Protein AF-A0A965PG46-F1 (afdb_monomer_lite)

pLDDT: mean 82.53, std 13.19, range [42.69, 93.12]

Radius of gyration: 10.84 Å; chains: 1; bounding box: 21×26×31 Å

Sequence (59 aa):
MLQTNTRNFYPTLASAAKIAEANIVADPDWSYVCESHNDGATWSVAIYDEDGIKVGYIG

Structure (mmCIF, N/CA/C/O backbone):
data_AF-A0A965PG46-F1
#
_entry.id   AF-A0A965PG46-F1
#
loop_
_atom_site.group_PDB
_atom_site.id
_atom_site.type_symbol
_atom_site.label_atom_id
_atom_site.label_alt_id
_atom_site.label_comp_id
_atom_site.label_asym_id
_atom_site.label_entity_id
_atom_site.label_seq_id
_atom_site.pdbx_PDB_ins_code
_atom_site.Cartn_x
_atom_site.Cartn_y
_atom_site.Cartn_z
_atom_site.occupancy
_atom_site.B_iso_or_equiv
_atom_site.auth_seq_id
_atom_site.auth_comp_id
_atom_site.auth_asym_id
_atom_site.auth_atom_id
_atom_site.pdbx_PDB_model_num
ATOM 1 N N . MET A 1 1 ? -2.762 0.396 -20.812 1.00 42.78 1 MET A N 1
ATOM 2 C CA . MET A 1 1 ? -1.526 -0.023 -20.120 1.00 42.78 1 MET A CA 1
ATOM 3 C C . MET A 1 1 ? -1.282 0.971 -18.996 1.00 42.78 1 MET A C 1
ATOM 5 O O . MET A 1 1 ? -0.819 2.071 -19.278 1.00 42.78 1 MET A O 1
ATOM 9 N N . LEU A 1 2 ? -1.702 0.655 -17.764 1.00 45.38 2 LEU A N 1
ATOM 10 C CA . LEU A 1 2 ? -1.398 1.486 -16.594 1.00 45.38 2 LEU A CA 1
ATOM 11 C C . LEU A 1 2 ? 0.102 1.355 -16.307 1.00 45.38 2 LEU A C 1
ATOM 13 O O . LEU A 1 2 ? 0.559 0.360 -15.758 1.00 45.38 2 LEU A O 1
ATOM 17 N N . GLN A 1 3 ? 0.883 2.337 -16.742 1.00 42.69 3 GLN A N 1
ATOM 18 C CA . GLN A 1 3 ? 2.303 2.420 -16.427 1.00 42.69 3 GLN A CA 1
ATOM 19 C C . GLN A 1 3 ? 2.450 3.268 -15.157 1.00 42.69 3 GLN A C 1
ATOM 21 O O . GLN A 1 3 ? 2.724 4.462 -15.225 1.00 42.69 3 GLN A O 1
ATOM 26 N N . THR A 1 4 ? 2.201 2.689 -13.983 1.00 49.31 4 THR A N 1
ATOM 27 C CA . THR A 1 4 ? 2.285 3.419 -12.708 1.00 49.31 4 THR A CA 1
ATOM 28 C C . THR A 1 4 ? 3.639 3.176 -12.041 1.00 49.31 4 THR A C 1
ATOM 30 O O . THR A 1 4 ? 3.795 2.374 -11.125 1.00 49.31 4 THR A O 1
ATOM 33 N N . ASN A 1 5 ? 4.655 3.891 -12.534 1.00 54.91 5 ASN A N 1
ATOM 34 C CA . ASN A 1 5 ? 5.949 4.041 -11.851 1.00 54.91 5 ASN A CA 1
ATOM 35 C C . ASN A 1 5 ? 5.981 5.2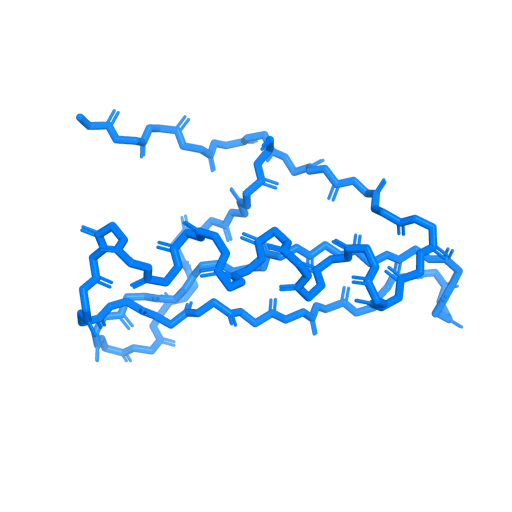66 -10.915 1.00 54.91 5 ASN A C 1
ATOM 37 O O . ASN A 1 5 ? 7.023 5.600 -10.351 1.00 54.91 5 ASN A O 1
ATOM 41 N N . THR A 1 6 ? 4.850 5.951 -10.743 1.00 66.81 6 THR A N 1
ATOM 42 C CA . THR A 1 6 ? 4.734 7.089 -9.831 1.00 66.81 6 THR A CA 1
ATOM 43 C C . THR A 1 6 ? 4.265 6.579 -8.480 1.00 66.81 6 THR A C 1
ATOM 45 O O . THR A 1 6 ? 3.168 6.050 -8.351 1.00 66.81 6 THR A O 1
ATOM 48 N N . ARG A 1 7 ? 5.111 6.718 -7.462 1.00 82.69 7 ARG A N 1
ATOM 49 C CA . ARG A 1 7 ? 4.765 6.373 -6.085 1.00 82.69 7 ARG A CA 1
ATOM 50 C C . ARG A 1 7 ? 4.260 7.618 -5.367 1.00 82.69 7 ARG A C 1
ATOM 52 O O . ARG A 1 7 ? 5.064 8.486 -5.029 1.00 82.69 7 ARG A O 1
ATOM 59 N N . ASN A 1 8 ? 2.958 7.679 -5.096 1.00 86.38 8 ASN A N 1
ATOM 60 C CA . ASN A 1 8 ? 2.397 8.734 -4.256 1.00 86.38 8 ASN A CA 1
ATOM 61 C C . ASN A 1 8 ? 2.482 8.389 -2.771 1.00 86.38 8 ASN A C 1
ATOM 63 O O . ASN A 1 8 ? 2.290 7.243 -2.356 1.00 86.38 8 ASN A O 1
ATOM 67 N N . PHE A 1 9 ? 2.738 9.426 -1.973 1.00 90.06 9 PHE A N 1
ATOM 68 C CA . PHE A 1 9 ? 2.751 9.355 -0.520 1.00 90.06 9 PHE A CA 1
ATOM 69 C C . PHE A 1 9 ? 1.523 10.060 0.044 1.00 90.06 9 PHE A C 1
ATOM 71 O O . PHE A 1 9 ? 1.343 11.267 -0.107 1.00 90.06 9 PHE A O 1
ATOM 78 N N . TYR A 1 10 ? 0.691 9.290 0.728 1.00 89.75 10 TYR A N 1
ATOM 79 C CA . TYR A 1 10 ? -0.497 9.745 1.422 1.00 89.75 10 TYR A CA 1
ATOM 80 C C . TYR A 1 10 ? -0.178 9.976 2.902 1.00 89.75 10 TYR A C 1
ATOM 82 O O . TYR A 1 10 ? 0.546 9.185 3.504 1.00 89.75 10 TYR A O 1
ATOM 90 N N . PRO A 1 11 ? -0.727 11.025 3.529 1.00 89.56 11 PRO A N 1
ATOM 91 C CA . PRO A 1 11 ? -0.428 11.345 4.925 1.00 89.56 11 PRO A CA 1
ATOM 92 C C . PRO A 1 11 ? -1.081 10.379 5.925 1.00 89.56 11 PRO A C 1
ATOM 94 O O . PRO A 1 11 ? -0.714 10.365 7.093 1.00 89.56 11 PRO A O 1
ATOM 97 N N . THR A 1 12 ? -2.075 9.588 5.505 1.00 91.69 12 THR A N 1
ATOM 98 C CA . THR A 1 12 ? -2.804 8.662 6.382 1.00 91.69 12 THR A CA 1
ATOM 99 C C . THR A 1 12 ? -3.149 7.361 5.660 1.00 91.69 12 THR A C 1
ATOM 101 O O . THR A 1 12 ? -3.354 7.352 4.441 1.00 91.69 12 THR A O 1
ATOM 104 N N . LEU A 1 13 ? -3.294 6.275 6.429 1.00 90.19 13 LEU A N 1
ATOM 105 C CA . LEU A 1 13 ? -3.779 4.986 5.927 1.00 90.19 13 LEU A CA 1
ATOM 106 C C . LEU A 1 13 ? -5.146 5.125 5.250 1.00 90.19 13 LEU A C 1
ATOM 108 O O . LEU A 1 13 ? -5.360 4.555 4.190 1.00 90.19 13 LEU A O 1
ATOM 112 N N . ALA A 1 14 ? -6.056 5.914 5.828 1.00 91.81 14 ALA A N 1
ATOM 113 C CA . ALA A 1 14 ? -7.397 6.107 5.280 1.00 91.81 14 ALA A CA 1
ATOM 114 C C . ALA A 1 14 ? -7.373 6.727 3.873 1.00 91.81 14 ALA A C 1
ATOM 116 O O . ALA A 1 14 ? -8.174 6.352 3.020 1.00 91.81 14 ALA A O 1
ATOM 117 N N . SER A 1 15 ? -6.448 7.657 3.613 1.00 90.25 15 SER A N 1
ATOM 118 C CA . SER A 1 15 ? -6.272 8.231 2.278 1.00 90.25 15 SER A CA 1
ATOM 119 C C . SER A 1 15 ? -5.723 7.203 1.290 1.00 90.25 15 SER A C 1
ATOM 121 O O . SER A 1 15 ? -6.255 7.094 0.192 1.00 90.25 15 SER A O 1
ATOM 123 N N . ALA A 1 16 ? -4.718 6.413 1.684 1.00 90.25 16 ALA A N 1
ATOM 124 C CA . ALA A 1 16 ? -4.180 5.346 0.837 1.00 90.25 16 ALA A CA 1
ATOM 125 C C . ALA A 1 16 ? -5.227 4.251 0.550 1.00 90.25 16 ALA A C 1
ATOM 127 O O . ALA A 1 16 ? -5.358 3.814 -0.589 1.00 90.25 16 ALA A O 1
ATOM 128 N N . ALA A 1 17 ? -6.025 3.868 1.552 1.00 90.69 17 ALA A N 1
ATOM 129 C CA . ALA A 1 17 ? -7.067 2.850 1.427 1.00 90.69 17 ALA A CA 1
ATOM 130 C C . ALA A 1 17 ? -8.131 3.237 0.392 1.00 90.69 17 ALA A C 1
ATOM 132 O O . ALA A 1 17 ? -8.439 2.434 -0.479 1.00 90.69 17 ALA A O 1
ATOM 133 N N . LYS A 1 18 ? -8.600 4.493 0.399 1.00 90.44 18 LYS A N 1
ATOM 134 C CA . LYS A 1 18 ? -9.551 4.984 -0.614 1.00 90.44 18 LYS A CA 1
ATOM 135 C C . LYS A 1 18 ? -9.017 4.858 -2.040 1.00 90.44 18 LYS A C 1
ATOM 137 O O . LYS A 1 18 ? -9.777 4.585 -2.963 1.00 90.44 18 LYS A O 1
ATOM 142 N N . ILE A 1 19 ? -7.716 5.082 -2.226 1.00 88.12 19 ILE A N 1
ATOM 143 C CA . ILE A 1 19 ? -7.071 4.950 -3.535 1.00 88.12 19 ILE A CA 1
ATOM 144 C C . ILE A 1 19 ? -6.945 3.478 -3.926 1.00 88.12 19 ILE A C 1
ATOM 146 O O . ILE A 1 19 ? -7.227 3.141 -5.074 1.00 88.12 19 ILE A O 1
ATOM 150 N N . ALA A 1 20 ? -6.576 2.604 -2.987 1.00 86.94 20 ALA A N 1
ATOM 151 C CA . ALA A 1 20 ? -6.554 1.164 -3.218 1.00 86.94 20 ALA A CA 1
ATOM 152 C C . ALA A 1 20 ? -7.945 0.649 -3.629 1.00 86.94 20 ALA A C 1
ATOM 154 O O . ALA A 1 20 ? -8.072 0.029 -4.678 1.00 86.94 20 ALA A O 1
ATOM 155 N N . GLU A 1 21 ? -8.999 0.993 -2.883 1.00 85.69 21 GLU A N 1
ATOM 156 C CA . GLU A 1 21 ? -10.390 0.613 -3.177 1.00 85.69 21 GLU A CA 1
ATOM 157 C C . GLU A 1 21 ? -10.863 1.100 -4.551 1.00 85.69 21 GLU A C 1
ATOM 159 O O . GLU A 1 21 ? -11.515 0.355 -5.279 1.00 85.69 21 GLU A O 1
ATOM 164 N N . ALA A 1 22 ? -10.502 2.326 -4.939 1.00 83.62 22 ALA A N 1
ATOM 165 C CA . ALA A 1 22 ? -10.849 2.863 -6.251 1.00 83.62 22 ALA A CA 1
ATOM 166 C C . ALA A 1 22 ? -10.152 2.126 -7.411 1.00 83.62 22 ALA A C 1
ATOM 168 O O . ALA A 1 22 ? -10.684 2.112 -8.519 1.00 83.62 22 ALA A O 1
ATOM 169 N N . ASN A 1 23 ? -8.979 1.526 -7.172 1.00 77.62 23 ASN A N 1
ATOM 170 C CA . ASN A 1 23 ? -8.190 0.841 -8.200 1.00 77.62 23 ASN A CA 1
ATOM 171 C C . ASN A 1 23 ? -8.391 -0.681 -8.220 1.00 77.62 23 ASN A C 1
ATOM 173 O O . ASN A 1 23 ? -8.263 -1.265 -9.288 1.00 77.62 23 ASN A O 1
ATOM 177 N N . ILE A 1 24 ? -8.802 -1.306 -7.107 1.00 68.12 24 ILE A N 1
ATOM 178 C CA . ILE A 1 24 ? -9.202 -2.730 -7.046 1.00 68.12 24 ILE A CA 1
ATOM 179 C C . ILE A 1 24 ? -10.264 -3.072 -8.107 1.00 68.12 24 ILE A C 1
ATOM 181 O O . ILE A 1 24 ? -10.333 -4.195 -8.592 1.00 68.12 24 ILE A O 1
ATOM 185 N N . VAL A 1 25 ? -11.090 -2.101 -8.501 1.00 60.59 25 VAL A N 1
ATOM 186 C CA . VAL A 1 25 ? -12.156 -2.286 -9.498 1.00 60.59 25 VAL A CA 1
ATOM 187 C C . VAL A 1 25 ? -11.616 -2.407 -10.934 1.00 60.59 25 VAL A C 1
ATOM 189 O O . VAL A 1 25 ? -12.343 -2.869 -11.812 1.00 60.59 25 VAL A O 1
ATOM 192 N N . ALA A 1 26 ? -10.373 -1.990 -11.197 1.00 63.03 26 ALA A N 1
ATOM 193 C CA . ALA A 1 26 ? -9.813 -1.964 -12.548 1.00 63.03 26 ALA A CA 1
ATOM 194 C C . ALA A 1 26 ? -9.334 -3.344 -13.029 1.00 63.03 26 ALA A C 1
ATOM 196 O O . ALA A 1 26 ? -9.614 -3.700 -14.171 1.00 63.03 26 ALA A O 1
ATOM 197 N N . ASP A 1 27 ? -8.681 -4.119 -12.158 1.00 68.38 27 ASP A N 1
ATOM 198 C CA . ASP A 1 27 ? -8.129 -5.440 -12.473 1.00 68.38 27 ASP A CA 1
ATOM 199 C C . ASP A 1 27 ? -8.375 -6.401 -11.287 1.00 68.38 27 ASP A C 1
ATOM 201 O O . ASP A 1 27 ? -7.724 -6.270 -10.249 1.00 68.38 27 ASP A O 1
ATOM 205 N N . PRO A 1 28 ? -9.328 -7.350 -11.398 1.00 70.81 28 PRO A N 1
ATOM 206 C CA . PRO A 1 28 ? -9.781 -8.172 -10.270 1.00 70.81 28 PRO A CA 1
ATOM 207 C C . PRO A 1 28 ? -8.752 -9.200 -9.780 1.00 70.81 28 PRO A C 1
ATOM 209 O O . PRO A 1 28 ? -8.860 -9.664 -8.647 1.00 70.81 28 PRO A O 1
ATOM 212 N N . ASP A 1 29 ? -7.770 -9.551 -10.611 1.00 83.38 29 ASP A N 1
ATOM 213 C CA . ASP A 1 29 ? -6.709 -10.508 -10.277 1.00 83.38 29 ASP A CA 1
ATOM 214 C C . ASP A 1 29 ? -5.503 -9.841 -9.593 1.00 83.38 29 ASP A C 1
ATOM 216 O O . ASP A 1 29 ? -4.591 -10.519 -9.124 1.00 83.38 29 ASP A O 1
ATOM 220 N N . TRP A 1 30 ? -5.477 -8.507 -9.522 1.00 86.81 30 TRP A N 1
ATOM 221 C CA . TRP A 1 30 ? -4.388 -7.755 -8.905 1.00 86.81 30 TRP A CA 1
ATOM 222 C C . TRP A 1 30 ? -4.746 -7.332 -7.483 1.00 86.81 30 TRP A C 1
ATOM 224 O O . TRP A 1 30 ? -5.878 -6.972 -7.160 1.00 86.81 30 TRP A O 1
ATOM 234 N N . SER A 1 31 ? -3.743 -7.350 -6.610 1.00 88.06 31 SER A N 1
ATOM 235 C CA . SER A 1 31 ? -3.885 -6.987 -5.202 1.00 88.06 31 SER A CA 1
ATOM 236 C C . SER A 1 31 ? -3.250 -5.631 -4.912 1.00 88.06 31 SER A C 1
ATOM 238 O O . SER A 1 31 ? -2.115 -5.351 -5.294 1.00 88.06 31 SER A O 1
ATOM 240 N N . TYR A 1 32 ? -3.966 -4.792 -4.166 1.00 88.69 32 TYR A N 1
ATOM 241 C CA . TY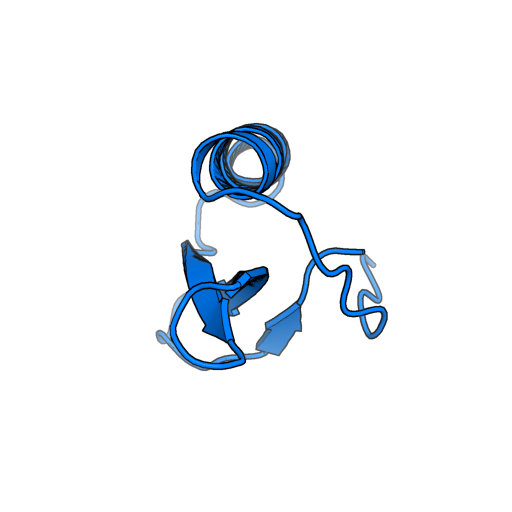R A 1 32 ? -3.531 -3.444 -3.812 1.00 88.69 32 TYR A CA 1
ATOM 242 C C . TYR A 1 32 ? -3.352 -3.335 -2.298 1.00 88.69 32 TYR A C 1
ATOM 244 O O . TYR A 1 32 ? -4.310 -3.467 -1.537 1.00 88.69 32 TYR A O 1
ATOM 252 N N . VAL A 1 33 ? -2.119 -3.097 -1.850 1.00 90.50 33 VAL A N 1
ATOM 253 C CA . VAL A 1 33 ? -1.743 -3.141 -0.429 1.00 90.50 33 VAL A CA 1
ATOM 254 C C . VAL A 1 33 ? -1.219 -1.786 0.030 1.00 90.50 33 VAL A C 1
ATOM 256 O O . VAL A 1 33 ? -0.344 -1.193 -0.600 1.00 90.50 33 VAL A O 1
ATOM 259 N N . CYS A 1 34 ? -1.723 -1.297 1.161 1.00 92.00 34 CYS A N 1
ATOM 260 C CA . CYS A 1 34 ? -1.222 -0.080 1.795 1.00 92.00 34 CYS A CA 1
ATOM 261 C C . CYS A 1 34 ? 0.053 -0.374 2.597 1.00 92.00 34 CYS A C 1
ATOM 263 O O . CYS A 1 34 ? 0.025 -1.135 3.561 1.00 92.00 34 CYS A O 1
ATOM 265 N N . GLU A 1 35 ? 1.155 0.280 2.243 1.00 92.19 35 GLU A N 1
ATOM 266 C CA . GLU A 1 35 ? 2.437 0.189 2.944 1.00 92.19 35 GLU A CA 1
ATOM 267 C C . GLU A 1 35 ? 2.735 1.500 3.670 1.00 92.19 35 GLU A C 1
ATOM 269 O O . GLU A 1 35 ? 2.637 2.574 3.068 1.00 92.19 35 GLU A O 1
ATOM 274 N N . SER A 1 36 ? 3.123 1.419 4.943 1.00 93.06 36 SER A N 1
ATOM 275 C CA . SER A 1 36 ? 3.593 2.567 5.715 1.00 93.06 36 SER A CA 1
ATOM 276 C C . SER A 1 36 ? 5.083 2.824 5.493 1.00 93.06 36 SER A C 1
ATOM 278 O O . SER A 1 36 ? 5.886 1.908 5.329 1.00 93.06 36 SER A O 1
ATOM 280 N N . HIS A 1 37 ? 5.455 4.100 5.524 1.00 87.69 37 HIS A N 1
ATOM 281 C CA . HIS A 1 37 ? 6.817 4.598 5.363 1.00 87.69 37 HIS A CA 1
ATOM 282 C C . HIS A 1 37 ? 7.116 5.632 6.43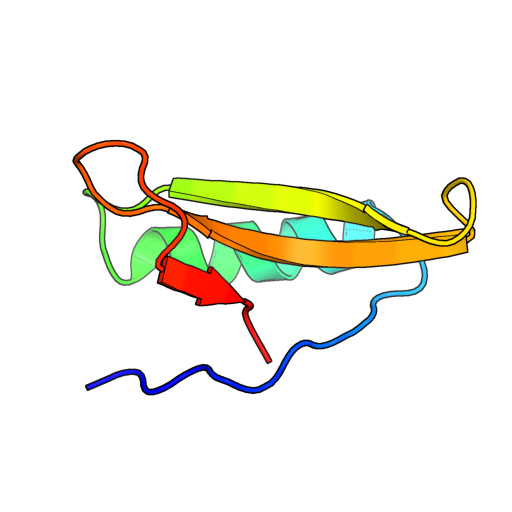7 1.00 87.69 37 HIS A C 1
ATOM 284 O O . HIS A 1 37 ? 6.203 6.257 6.982 1.00 87.69 37 HIS A O 1
ATOM 290 N N . ASN A 1 38 ? 8.408 5.812 6.723 1.00 87.44 38 ASN A N 1
ATOM 291 C CA . ASN A 1 38 ? 8.886 6.762 7.726 1.00 87.44 38 ASN A CA 1
ATOM 292 C C . ASN A 1 38 ? 8.147 6.592 9.071 1.00 87.44 38 ASN A C 1
ATOM 294 O O . ASN A 1 38 ? 7.541 7.533 9.577 1.00 87.44 38 ASN A O 1
ATOM 298 N N . ASP A 1 39 ? 8.127 5.353 9.576 1.00 85.38 39 ASP A N 1
ATOM 299 C CA . ASP A 1 39 ? 7.479 4.969 10.840 1.00 85.38 39 ASP A CA 1
ATOM 300 C C . ASP A 1 39 ? 5.961 5.256 10.899 1.00 85.38 39 ASP A C 1
ATOM 302 O O . ASP A 1 39 ? 5.395 5.578 11.938 1.00 85.38 39 ASP A O 1
ATOM 306 N N . GLY A 1 40 ? 5.274 5.172 9.752 1.00 83.19 40 GLY A N 1
ATOM 307 C CA . GLY A 1 40 ? 3.831 5.427 9.664 1.00 83.19 40 GLY A CA 1
ATOM 308 C C . GLY A 1 40 ? 3.452 6.878 9.380 1.00 83.19 40 GLY A C 1
ATOM 309 O O . GLY A 1 40 ? 2.258 7.174 9.290 1.00 83.19 40 GLY A O 1
ATOM 310 N N . ALA A 1 41 ? 4.432 7.767 9.183 1.00 87.81 41 ALA A N 1
ATOM 311 C CA . ALA A 1 41 ? 4.184 9.160 8.818 1.00 87.81 41 ALA A CA 1
ATOM 312 C C . ALA A 1 41 ? 3.585 9.312 7.412 1.00 87.81 41 ALA A C 1
ATOM 314 O O . ALA A 1 41 ? 2.844 10.260 7.155 1.00 87.81 41 ALA A O 1
ATOM 315 N N . THR A 1 42 ? 3.906 8.399 6.492 1.00 93.00 42 THR A N 1
ATOM 316 C CA . THR A 1 42 ? 3.325 8.382 5.147 1.00 93.00 42 THR A CA 1
ATOM 317 C C . THR A 1 42 ? 2.963 6.971 4.709 1.00 93.00 42 THR A C 1
ATOM 319 O O . THR A 1 42 ? 3.472 5.984 5.228 1.00 93.00 42 THR A O 1
ATOM 322 N N . TRP A 1 43 ? 2.052 6.877 3.749 1.00 93.12 43 TRP A N 1
ATOM 323 C CA . TRP A 1 43 ? 1.503 5.632 3.229 1.00 93.12 43 TRP A CA 1
ATOM 324 C C . TRP A 1 43 ? 1.576 5.631 1.707 1.00 93.12 43 TRP A C 1
ATOM 326 O O . TRP A 1 43 ? 1.403 6.670 1.083 1.00 93.12 43 TRP A O 1
ATOM 336 N N . SER A 1 44 ? 1.801 4.482 1.087 1.00 92.12 44 SER A N 1
ATOM 337 C CA . SER A 1 44 ? 1.700 4.315 -0.367 1.00 92.12 44 SER A CA 1
ATOM 338 C C . SER A 1 44 ? 0.885 3.074 -0.690 1.00 92.12 44 SER A C 1
ATOM 340 O O . SER A 1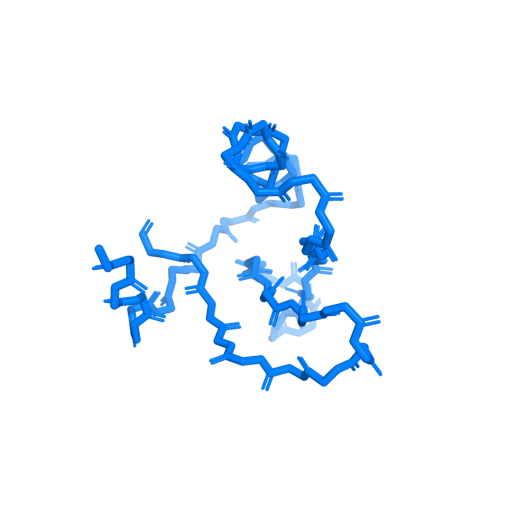 44 ? 0.851 2.145 0.113 1.00 92.12 44 SER A O 1
ATOM 342 N N . VAL A 1 45 ? 0.276 3.025 -1.871 1.00 91.12 45 VAL A N 1
ATOM 343 C CA . VAL A 1 45 ? -0.433 1.827 -2.335 1.00 91.12 45 VAL A CA 1
ATOM 344 C C . VAL A 1 45 ? 0.480 1.058 -3.279 1.00 91.12 45 VAL A C 1
ATOM 346 O O . VAL A 1 45 ? 0.829 1.569 -4.342 1.00 91.12 45 VAL A O 1
ATOM 349 N N . ALA A 1 46 ? 0.908 -0.128 -2.864 1.00 90.88 46 ALA A N 1
ATOM 350 C CA . ALA A 1 46 ? 1.672 -1.069 -3.668 1.00 90.88 46 ALA A CA 1
ATOM 351 C C . ALA A 1 46 ? 0.726 -1.966 -4.475 1.00 90.88 46 ALA A C 1
ATOM 353 O O . ALA A 1 46 ? -0.340 -2.341 -3.989 1.00 90.88 46 ALA A O 1
ATOM 354 N N . ILE A 1 47 ? 1.138 -2.298 -5.694 1.00 89.19 47 ILE A N 1
ATOM 355 C CA . ILE A 1 47 ? 0.407 -3.160 -6.622 1.00 89.19 47 ILE A CA 1
ATOM 356 C C . ILE A 1 47 ? 1.140 -4.495 -6.689 1.00 89.19 47 ILE A C 1
ATOM 358 O O . ILE A 1 47 ? 2.353 -4.520 -6.924 1.00 89.19 47 ILE A O 1
ATOM 362 N N . TYR A 1 48 ? 0.401 -5.573 -6.485 1.00 89.06 48 TYR A N 1
ATOM 363 C CA . TYR A 1 48 ? 0.851 -6.950 -6.596 1.00 89.06 48 TYR A CA 1
ATOM 364 C C . TYR A 1 48 ? 0.053 -7.634 -7.708 1.00 89.06 48 TYR A C 1
ATOM 366 O O . TYR A 1 48 ? -1.158 -7.429 -7.797 1.00 89.06 48 TYR A O 1
ATOM 374 N N . ASP A 1 49 ? 0.728 -8.395 -8.564 1.00 88.31 49 ASP A N 1
ATOM 375 C CA . ASP A 1 49 ? 0.069 -9.192 -9.600 1.00 88.31 49 ASP A CA 1
ATOM 376 C C . ASP A 1 49 ? -0.614 -10.445 -9.018 1.00 88.31 49 ASP A C 1
ATOM 378 O O . ASP A 1 49 ? -0.618 -10.670 -7.803 1.00 88.31 49 ASP A O 1
ATOM 382 N N . GLU A 1 50 ? -1.205 -11.252 -9.901 1.00 88.00 50 GLU A N 1
ATOM 383 C CA . GLU A 1 50 ? -1.901 -12.502 -9.567 1.00 88.00 50 GLU A CA 1
ATOM 384 C C . GLU A 1 50 ? -0.994 -13.543 -8.883 1.00 88.00 50 GLU A C 1
ATOM 386 O O . GLU A 1 50 ? -1.467 -14.363 -8.094 1.00 88.00 50 GLU A O 1
ATOM 391 N N . ASP A 1 51 ? 0.319 -13.463 -9.118 1.00 89.38 51 ASP A N 1
ATOM 392 C CA . ASP A 1 51 ? 1.339 -14.317 -8.505 1.00 89.38 51 ASP A CA 1
ATOM 393 C C . ASP A 1 51 ? 1.823 -13.773 -7.144 1.00 89.38 51 ASP A C 1
ATOM 395 O O . ASP A 1 51 ? 2.671 -14.377 -6.477 1.00 89.38 51 ASP A O 1
ATOM 399 N N . GLY A 1 52 ? 1.294 -12.626 -6.701 1.00 87.00 52 GLY A N 1
ATOM 400 C CA . GLY A 1 52 ? 1.715 -11.952 -5.476 1.00 87.00 52 GLY A CA 1
ATOM 401 C C . GLY A 1 52 ? 3.078 -11.266 -5.600 1.00 87.00 52 GLY A C 1
ATOM 402 O O . GLY A 1 52 ? 3.723 -10.982 -4.586 1.00 87.00 52 GLY A O 1
ATOM 403 N N . ILE A 1 53 ? 3.538 -10.982 -6.819 1.00 89.69 53 ILE A N 1
ATOM 404 C CA . ILE A 1 53 ? 4.769 -10.243 -7.084 1.00 89.69 53 ILE A CA 1
ATOM 405 C C . ILE A 1 53 ? 4.458 -8.752 -7.135 1.00 89.69 53 ILE A C 1
ATOM 407 O O . ILE A 1 53 ? 3.541 -8.292 -7.810 1.00 89.69 53 ILE A O 1
ATOM 411 N N . LYS A 1 54 ? 5.257 -7.956 -6.421 1.00 89.50 54 LYS A N 1
ATOM 412 C CA . LYS A 1 54 ? 5.120 -6.500 -6.439 1.00 89.50 54 LYS A CA 1
ATOM 413 C C . LYS A 1 54 ? 5.534 -5.948 -7.801 1.00 89.50 54 LYS A C 1
ATOM 415 O O . LYS A 1 54 ? 6.717 -5.959 -8.138 1.00 89.50 54 LYS A O 1
ATOM 420 N N . VAL A 1 55 ? 4.576 -5.391 -8.530 1.00 88.69 55 VAL A N 1
ATOM 421 C CA . VAL A 1 55 ? 4.787 -4.818 -9.867 1.00 88.69 55 VAL A CA 1
ATOM 422 C C . VAL A 1 55 ? 4.909 -3.296 -9.859 1.00 88.69 55 VAL A C 1
ATOM 424 O O . VAL A 1 55 ? 5.445 -2.722 -10.805 1.00 88.69 55 VAL A O 1
ATOM 427 N N . GLY A 1 56 ? 4.468 -2.615 -8.794 1.00 88.75 56 GLY A N 1
ATOM 428 C CA . GLY A 1 56 ? 4.597 -1.159 -8.723 1.00 88.75 56 GLY A CA 1
ATOM 429 C C . GLY A 1 56 ? 3.871 -0.481 -7.567 1.00 88.75 56 GLY A C 1
ATOM 430 O O . GLY A 1 56 ? 3.612 -1.083 -6.523 1.00 88.75 56 GLY A O 1
ATOM 431 N N . TYR A 1 57 ? 3.565 0.802 -7.769 1.00 87.69 57 TYR A N 1
ATOM 432 C CA . TYR A 1 57 ? 2.788 1.640 -6.855 1.00 87.69 57 TYR A CA 1
ATOM 433 C C . TYR A 1 57 ? 1.726 2.427 -7.621 1.00 87.69 57 TYR A C 1
ATOM 435 O O . TYR A 1 57 ? 1.890 2.675 -8.813 1.00 87.69 57 TYR A O 1
ATOM 443 N N . ILE A 1 58 ? 0.673 2.863 -6.930 1.00 83.38 58 ILE A N 1
ATOM 444 C CA . ILE A 1 58 ? -0.298 3.818 -7.474 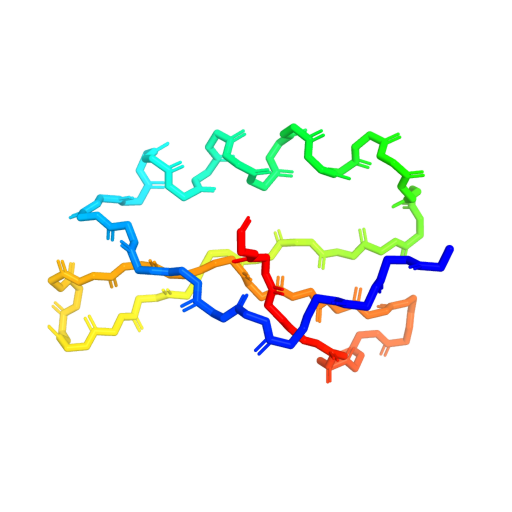1.00 83.38 58 ILE A CA 1
ATOM 445 C C . ILE A 1 58 ? 0.194 5.257 -7.255 1.00 83.38 58 ILE A C 1
ATOM 447 O O . ILE A 1 58 ? 0.637 5.615 -6.153 1.00 83.38 58 ILE A O 1
ATOM 451 N N . GLY A 1 59 ? 0.068 6.073 -8.306 1.00 75.56 59 GLY A N 1
ATOM 452 C CA . GLY A 1 59 ? 0.344 7.513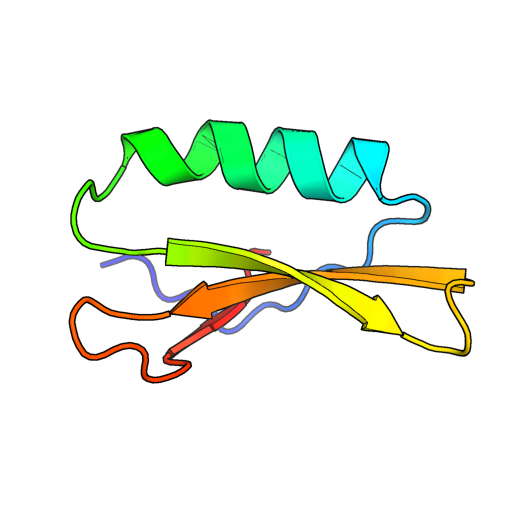 -8.327 1.00 75.56 59 GLY A CA 1
ATOM 453 C C . GLY A 1 59 ? -0.880 8.362 -8.633 1.00 75.56 59 GLY A C 1
ATOM 454 O O . GLY A 1 59 ? -2.004 7.828 -8.589 1.00 75.56 59 GLY A O 1
#

Secondary structure (DSSP, 8-state):
---------BSSHHHHHHHHHHHHTT-TT-EEEEEEETTTTEEEEEEE-TTS-EEEE--

Foldseek 3Di:
DPPAQDWDKDQAPVVQVVVQVVCCVVDVLKHWDWDADPVNRIIWIFIAGNVRHTPHTHD